Protein AF-A0A5C9AGZ8-F1 (afdb_monomer_lite)

Radius of gyration: 15.21 Å; chains: 1; bounding box: 39×29×31 Å

InterPro domains:
  IPR000774 Peptidyl-prolyl cis-trans isomerase, FKBP-type, N-terminal [PF01346] (11-72)
  IPR036944 Peptidyl-prolyl cis-trans isomerase, FKBP-type, N-terminal domain superfamily [G3DSA:1.10.287.460] (2-76)

Secondary structure (DSSP, 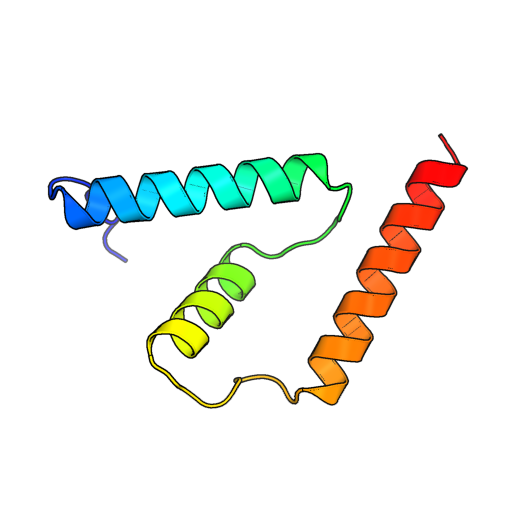8-state):
-PPPP--SHHHHHHHHHHHHHHHHHHHTT--S--HHHHHHHHHHHHTTPPPSS-HHHHHHHHHHHHHHHHHHHHT-

pLDDT: mean 90.74, std 9.52, range [44.28, 96.88]

Sequence (76 aa):
MTTPTFDTIEAQASYGIGLQVGQQLSESGLQGLLPEALVAGIADALEGKHPAVPVDVVHRALREIHERADAVRRQR

Organism: Escherichia coli (NCBI:txid562)

Structure (mmCIF, N/CA/C/O backbone):
data_AF-A0A5C9AGZ8-F1
#
_entry.id   AF-A0A5C9AGZ8-F1
#
loop_
_atom_site.group_PDB
_atom_site.id
_atom_site.type_symbol
_atom_site.label_atom_id
_atom_site.label_alt_id
_atom_site.label_comp_id
_atom_site.label_asym_id
_atom_site.label_entity_id
_atom_site.label_seq_id
_atom_site.pdbx_PDB_ins_code
_atom_site.Cartn_x
_atom_site.Cartn_y
_atom_site.Cartn_z
_atom_site.occupancy
_atom_site.B_iso_or_equiv
_atom_site.auth_seq_id
_atom_site.auth_comp_id
_atom_site.auth_asym_id
_atom_site.auth_atom_id
_atom_site.pdbx_PDB_model_num
ATOM 1 N N . MET A 1 1 ? -16.260 15.735 -4.107 1.00 44.28 1 MET A N 1
ATOM 2 C CA . MET A 1 1 ? -16.026 14.664 -3.118 1.00 44.28 1 MET A CA 1
ATOM 3 C C . MET A 1 1 ? -15.676 15.336 -1.804 1.00 44.28 1 MET A C 1
ATOM 5 O O . MET A 1 1 ? -14.915 16.294 -1.840 1.00 44.28 1 MET A O 1
ATOM 9 N N . THR A 1 2 ? -16.285 14.936 -0.692 1.00 50.53 2 THR A N 1
ATOM 10 C CA . THR A 1 2 ? -15.966 15.467 0.640 1.00 50.53 2 THR A CA 1
ATOM 11 C C . THR A 1 2 ? -14.594 14.962 1.069 1.00 50.53 2 THR A C 1
ATOM 13 O O . THR A 1 2 ? -14.336 13.762 1.012 1.00 50.53 2 THR A O 1
ATOM 16 N N . THR A 1 3 ? -13.708 15.871 1.474 1.00 62.62 3 THR A N 1
ATOM 17 C CA . THR A 1 3 ? -12.453 15.502 2.133 1.00 62.62 3 THR A CA 1
ATOM 18 C C . THR A 1 3 ? -12.799 14.724 3.405 1.00 62.62 3 THR A C 1
ATOM 20 O O . THR A 1 3 ? -13.601 15.230 4.194 1.00 62.62 3 THR A O 1
ATOM 23 N N . PRO A 1 4 ? -12.267 13.508 3.610 1.00 71.62 4 PRO A N 1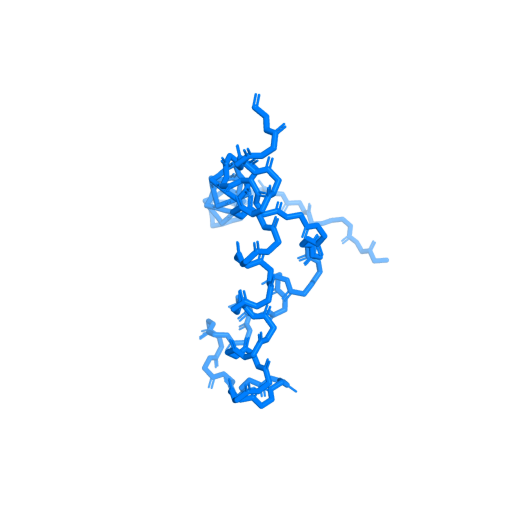
ATOM 24 C CA . PRO A 1 4 ? -12.513 12.771 4.842 1.00 71.62 4 PRO A CA 1
ATOM 25 C C . PRO A 1 4 ? -11.962 13.566 6.032 1.00 71.62 4 PRO A C 1
ATOM 27 O O . PRO A 1 4 ? -10.843 14.076 5.970 1.00 71.62 4 PRO A O 1
ATOM 30 N N . THR A 1 5 ? -12.752 13.689 7.100 1.00 77.94 5 THR A N 1
ATOM 31 C CA . THR A 1 5 ? -12.270 14.215 8.379 1.00 77.94 5 THR A CA 1
ATOM 32 C C . THR A 1 5 ? -11.807 13.053 9.257 1.00 77.94 5 THR A C 1
ATOM 34 O O . THR A 1 5 ? -12.400 11.973 9.251 1.00 77.94 5 THR A O 1
ATOM 37 N N . PHE A 1 6 ? -10.708 13.244 9.986 1.00 90.06 6 PHE A N 1
ATOM 38 C CA . PHE A 1 6 ? -10.094 12.217 10.837 1.00 90.06 6 PHE A CA 1
ATOM 39 C C . PHE A 1 6 ? -10.443 12.471 12.309 1.00 90.06 6 PHE A C 1
ATOM 41 O O . PHE A 1 6 ? -9.569 12.558 13.172 1.00 90.06 6 PHE A O 1
ATOM 48 N N . ASP A 1 7 ? -11.736 12.649 12.579 1.00 93.50 7 ASP A N 1
ATOM 49 C CA . ASP A 1 7 ? -12.225 13.123 13.882 1.00 93.50 7 ASP A CA 1
ATOM 50 C C . ASP A 1 7 ? -12.568 11.982 14.852 1.00 93.50 7 ASP A C 1
ATOM 52 O O . ASP A 1 7 ? -12.757 12.216 16.044 1.00 93.50 7 ASP A O 1
ATOM 56 N N . THR A 1 8 ? -12.644 10.742 14.361 1.00 95.25 8 THR A N 1
ATOM 57 C CA . THR A 1 8 ? -12.852 9.549 15.193 1.00 95.25 8 THR A CA 1
ATOM 58 C C . THR A 1 8 ? -11.544 8.806 15.428 1.00 95.25 8 THR A C 1
ATOM 60 O O . THR A 1 8 ? -10.612 8.883 14.624 1.00 95.25 8 THR A O 1
ATOM 63 N N . ILE A 1 9 ? -11.482 8.038 16.518 1.00 96.38 9 ILE A N 1
ATOM 64 C CA . ILE A 1 9 ? -10.320 7.200 16.841 1.00 96.38 9 ILE A CA 1
ATOM 65 C C . ILE A 1 9 ? -10.050 6.199 15.713 1.00 96.38 9 ILE A C 1
ATOM 67 O O . ILE A 1 9 ? -8.906 6.013 15.306 1.00 96.38 9 ILE A O 1
ATOM 71 N N . GLU A 1 10 ? -11.101 5.603 15.155 1.00 94.75 10 GLU A N 1
ATOM 72 C CA . GLU A 1 10 ? -11.013 4.661 14.042 1.00 94.75 10 GLU A CA 1
ATOM 73 C C . GLU A 1 10 ? -10.437 5.327 12.787 1.00 94.75 10 GLU A C 1
ATOM 75 O O . GLU A 1 10 ? -9.578 4.747 12.117 1.00 94.75 10 GLU A O 1
ATOM 80 N N . ALA A 1 11 ? -10.859 6.559 12.482 1.00 93.75 11 ALA A N 1
ATOM 81 C CA . ALA A 1 11 ? -10.350 7.309 11.339 1.00 93.75 11 ALA A CA 1
ATOM 82 C C . ALA A 1 11 ? -8.875 7.697 11.526 1.00 93.75 11 ALA A C 1
ATOM 84 O O . ALA A 1 11 ? -8.083 7.562 10.594 1.00 93.75 11 ALA A O 1
ATOM 85 N N . GLN A 1 12 ? -8.482 8.111 12.734 1.00 95.56 12 GLN A N 1
ATOM 86 C CA . GLN A 1 12 ? -7.094 8.446 13.069 1.00 95.56 12 GLN A CA 1
ATOM 87 C C . GLN A 1 12 ? -6.176 7.223 13.007 1.00 95.56 12 GLN A C 1
ATOM 89 O O . GLN A 1 12 ? -5.101 7.294 12.413 1.00 95.56 12 GLN A O 1
ATOM 94 N N . ALA A 1 13 ? -6.605 6.091 13.570 1.00 95.94 13 ALA A N 1
ATOM 95 C CA . ALA A 1 13 ? -5.851 4.842 13.517 1.00 95.94 13 ALA A CA 1
ATOM 96 C C . ALA A 1 13 ? -5.672 4.360 12.069 1.00 95.94 13 ALA A C 1
ATOM 98 O O . ALA A 1 13 ? -4.558 4.036 11.657 1.00 95.94 13 ALA A O 1
ATOM 99 N N . SER A 1 14 ? -6.745 4.388 11.272 1.00 94.38 14 SER A N 1
ATOM 100 C CA . SER A 1 14 ? -6.707 4.005 9.854 1.00 94.38 14 SER A CA 1
ATOM 101 C C . SER A 1 14 ? -5.776 4.912 9.047 1.00 94.38 14 SER A C 1
ATOM 103 O O . SER A 1 14 ? -4.968 4.426 8.255 1.00 94.38 14 SER A O 1
ATOM 105 N N . TYR A 1 15 ? -5.835 6.226 9.287 1.00 94.12 15 TYR A N 1
ATOM 106 C CA . TYR A 1 15 ? -4.923 7.193 8.680 1.00 94.12 15 TYR A CA 1
ATOM 107 C C . TYR A 1 15 ? -3.463 6.930 9.069 1.00 94.12 15 TYR A C 1
ATOM 109 O O . TYR A 1 15 ? -2.590 6.930 8.204 1.00 94.12 15 TYR A O 1
ATOM 117 N N . GLY A 1 16 ? -3.194 6.650 10.348 1.00 95.44 16 GLY A N 1
ATOM 118 C CA . GLY A 1 16 ? -1.856 6.314 10.840 1.00 95.44 16 GLY A CA 1
ATOM 119 C C . GLY A 1 16 ? -1.274 5.062 10.178 1.00 95.44 16 GLY A C 1
ATOM 120 O O . GLY A 1 16 ? -0.123 5.080 9.744 1.00 95.44 16 GLY A O 1
ATOM 121 N N . ILE A 1 17 ? -2.080 4.007 10.020 1.00 94.88 17 ILE A N 1
ATOM 122 C CA . ILE A 1 17 ? -1.681 2.787 9.298 1.00 94.88 17 ILE A CA 1
ATOM 123 C C . ILE A 1 17 ? -1.374 3.114 7.833 1.00 94.88 17 ILE A C 1
ATOM 125 O O . ILE A 1 17 ? -0.323 2.725 7.322 1.00 94.88 17 ILE A O 1
ATOM 129 N N . GLY A 1 18 ? -2.253 3.865 7.162 1.00 93.94 18 GLY A N 1
ATOM 130 C CA . GLY A 1 18 ? -2.038 4.289 5.778 1.00 93.94 18 GLY A CA 1
ATOM 131 C C . GLY A 1 18 ? -0.754 5.105 5.604 1.00 93.94 18 GLY A C 1
ATOM 132 O O . GLY A 1 18 ? 0.004 4.869 4.664 1.00 93.94 18 GLY A O 1
ATOM 133 N N . LEU A 1 19 ? -0.462 6.010 6.543 1.00 95.44 19 LEU A N 1
ATOM 134 C CA . LEU A 1 19 ? 0.763 6.807 6.552 1.00 95.44 19 LEU A CA 1
ATOM 135 C C . LEU A 1 19 ? 2.008 5.926 6.715 1.00 95.44 19 LEU A C 1
ATOM 137 O O . LEU A 1 19 ? 2.976 6.102 5.976 1.00 95.44 19 LEU A O 1
ATOM 141 N N . GLN A 1 20 ? 1.975 4.960 7.636 1.00 95.62 20 GLN A N 1
ATOM 142 C CA . GLN A 1 20 ? 3.081 4.024 7.849 1.00 95.62 20 GLN A CA 1
ATOM 143 C C . GLN A 1 20 ? 3.347 3.168 6.603 1.00 95.62 20 GLN A C 1
ATOM 145 O O . GLN A 1 20 ? 4.498 3.025 6.189 1.00 95.62 20 GLN A O 1
ATOM 150 N N . VAL A 1 21 ? 2.297 2.635 5.972 1.00 95.12 21 VAL A N 1
ATOM 151 C CA . VAL A 1 21 ? 2.422 1.879 4.715 1.00 95.12 21 VAL A CA 1
ATOM 152 C C . VAL A 1 21 ? 2.990 2.770 3.608 1.00 95.12 21 VAL A C 1
ATOM 154 O O . VAL A 1 21 ? 3.910 2.364 2.903 1.00 95.12 21 VAL A O 1
ATOM 157 N N . GLY A 1 22 ? 2.501 4.007 3.480 1.00 93.94 22 GLY A N 1
ATOM 158 C CA . GLY A 1 22 ? 3.004 4.969 2.499 1.00 93.94 22 GLY A CA 1
ATOM 159 C C . GLY A 1 22 ? 4.493 5.287 2.677 1.00 93.94 22 GLY A C 1
ATOM 160 O O . GLY A 1 22 ? 5.229 5.324 1.692 1.00 93.94 22 GLY A O 1
ATOM 161 N N . GLN A 1 23 ? 4.957 5.447 3.921 1.00 94.94 23 GLN A N 1
ATOM 162 C CA . GLN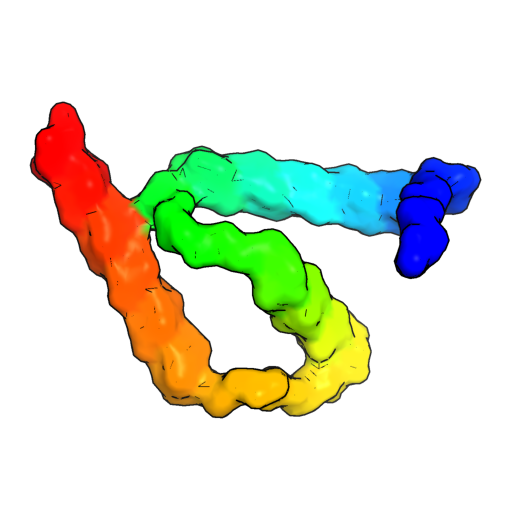 A 1 23 ? 6.378 5.651 4.232 1.00 94.94 23 GLN A CA 1
ATOM 163 C C . GLN A 1 23 ? 7.224 4.444 3.813 1.00 94.94 23 GLN A C 1
ATOM 165 O O . GLN A 1 23 ? 8.185 4.614 3.064 1.00 94.94 23 GLN A O 1
ATOM 170 N N . GLN A 1 24 ? 6.816 3.225 4.179 1.00 94.31 24 GLN A N 1
ATOM 171 C CA . GLN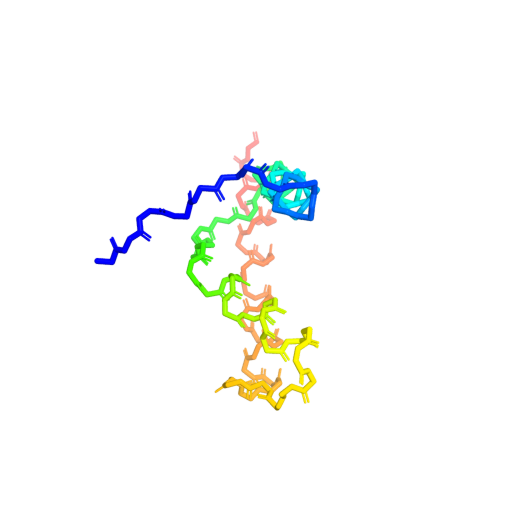 A 1 24 ? 7.511 1.998 3.766 1.00 94.31 24 GLN A CA 1
ATOM 172 C C . GLN A 1 24 ? 7.592 1.862 2.239 1.00 94.31 24 GLN A C 1
ATOM 174 O O . GLN A 1 24 ? 8.638 1.509 1.693 1.00 94.31 24 GLN A O 1
ATOM 179 N N . LEU A 1 25 ? 6.508 2.183 1.526 1.00 93.00 25 LEU A N 1
ATOM 180 C CA . LEU A 1 25 ? 6.499 2.173 0.063 1.00 93.00 25 LEU A CA 1
ATOM 181 C C . LEU A 1 25 ? 7.442 3.232 -0.519 1.00 93.00 25 LEU A C 1
ATOM 183 O O . LEU A 1 25 ? 8.141 2.942 -1.487 1.00 93.00 25 LEU A O 1
ATOM 187 N N . SER A 1 26 ? 7.520 4.420 0.081 1.00 90.56 26 SER A N 1
ATOM 188 C CA . SER A 1 26 ? 8.445 5.472 -0.362 1.00 90.56 26 SER A CA 1
ATOM 189 C C . SER A 1 26 ? 9.919 5.071 -0.209 1.00 90.56 26 SER A C 1
ATOM 191 O O . SER A 1 26 ? 10.744 5.399 -1.061 1.00 90.56 26 SER A O 1
ATOM 193 N N . GLU A 1 27 ? 10.237 4.291 0.825 1.00 92.38 27 GLU A N 1
ATOM 194 C CA . GLU A 1 27 ? 11.587 3.799 1.117 1.00 92.38 27 GLU A CA 1
ATOM 195 C C . GLU A 1 27 ? 11.957 2.544 0.310 1.00 92.38 27 GLU A C 1
ATOM 197 O O . GLU A 1 27 ? 13.135 2.247 0.119 1.00 92.38 27 GLU A O 1
ATOM 202 N N . SER A 1 28 ? 10.965 1.821 -0.220 1.00 89.62 28 SER A N 1
ATOM 203 C CA . SER A 1 28 ? 11.169 0.574 -0.974 1.00 89.62 28 SER A CA 1
ATOM 204 C C . SER A 1 28 ? 11.915 0.749 -2.310 1.00 89.62 28 SER A C 1
ATOM 206 O O . SER A 1 28 ? 12.424 -0.219 -2.882 1.00 89.62 28 SER A O 1
ATOM 208 N N . GLY A 1 29 ? 11.961 1.977 -2.840 1.00 88.44 29 GLY A N 1
ATOM 209 C CA . GLY A 1 29 ? 12.513 2.283 -4.163 1.00 88.44 29 GLY A CA 1
ATOM 210 C C . GLY A 1 29 ? 11.607 1.892 -5.338 1.00 88.44 29 GLY A C 1
ATOM 211 O O . GLY A 1 29 ? 12.016 2.050 -6.491 1.00 88.44 29 GLY A O 1
ATOM 212 N N . LEU A 1 30 ? 10.388 1.405 -5.069 1.00 91.81 30 LEU A N 1
ATOM 213 C CA . LEU A 1 30 ? 9.354 1.213 -6.086 1.00 91.81 30 LEU A CA 1
ATOM 214 C C . LEU A 1 30 ? 8.937 2.573 -6.663 1.00 91.81 30 LEU A C 1
ATOM 216 O O . LEU A 1 30 ? 8.776 3.555 -5.941 1.00 91.81 30 LEU A O 1
ATOM 220 N N . GLN A 1 31 ? 8.750 2.633 -7.979 1.00 88.88 31 GLN A N 1
ATOM 221 C CA . GLN A 1 31 ? 8.394 3.858 -8.697 1.00 88.88 31 GLN A CA 1
ATOM 222 C C . GLN A 1 31 ? 7.103 3.660 -9.484 1.00 88.88 31 GLN A C 1
ATOM 224 O O . GLN A 1 31 ? 6.807 2.555 -9.938 1.00 88.88 31 GLN A O 1
ATOM 229 N N . GLY A 1 32 ? 6.350 4.745 -9.672 1.00 89.88 32 GLY A N 1
ATOM 230 C CA . GLY A 1 32 ? 5.101 4.719 -10.437 1.00 89.88 32 GLY A CA 1
ATOM 231 C C . GLY A 1 32 ? 3.945 4.013 -9.725 1.00 89.88 32 GLY A C 1
ATOM 232 O O . GLY A 1 32 ? 2.996 3.596 -10.385 1.00 89.88 32 GLY A O 1
ATOM 233 N N . LEU A 1 33 ? 4.014 3.867 -8.398 1.00 92.94 33 LEU A N 1
ATOM 234 C CA . LEU A 1 33 ? 2.874 3.418 -7.602 1.00 92.94 33 LEU A CA 1
ATOM 235 C C . LEU A 1 33 ? 1.752 4.460 -7.677 1.00 92.94 33 LEU A C 1
ATOM 237 O O . LEU A 1 33 ? 2.006 5.658 -7.562 1.00 92.94 33 LEU A O 1
ATOM 241 N N . LEU A 1 34 ? 0.519 3.990 -7.855 1.00 94.31 34 LEU A N 1
ATOM 242 C CA . LEU A 1 34 ? -0.675 4.829 -7.930 1.00 94.31 34 LEU A CA 1
ATOM 243 C C . LEU A 1 34 ? -1.426 4.743 -6.590 1.00 94.31 34 LEU A C 1
ATOM 245 O O . LEU A 1 34 ? -1.942 3.664 -6.274 1.00 94.31 34 LEU A O 1
ATOM 249 N N . PRO A 1 35 ? -1.491 5.827 -5.791 1.00 91.88 35 PRO A N 1
ATOM 250 C CA . PRO A 1 35 ? -2.164 5.818 -4.491 1.00 91.88 35 PRO A CA 1
ATOM 251 C C . PRO A 1 35 ? -3.619 5.354 -4.566 1.00 91.88 35 PRO A C 1
ATOM 253 O O . PRO A 1 35 ? -4.067 4.576 -3.729 1.00 91.88 35 PRO A O 1
ATOM 256 N N . GLU A 1 36 ? -4.348 5.761 -5.601 1.00 93.38 36 GLU A N 1
ATOM 257 C CA . GLU A 1 36 ? -5.758 5.420 -5.788 1.00 93.38 36 GLU A CA 1
ATOM 258 C C . GLU A 1 36 ? -5.943 3.914 -6.024 1.00 93.38 36 GLU A C 1
ATOM 260 O O . GLU A 1 36 ? -6.890 3.318 -5.513 1.00 93.38 36 GLU A O 1
ATOM 265 N N . ALA A 1 37 ? -5.010 3.276 -6.742 1.00 95.25 37 ALA A N 1
ATOM 266 C CA . ALA A 1 37 ? -5.028 1.831 -6.971 1.00 95.25 37 ALA A CA 1
ATOM 267 C C . ALA A 1 37 ? -4.653 1.041 -5.707 1.00 95.25 37 ALA A C 1
ATOM 269 O O . ALA A 1 37 ? -5.232 -0.014 -5.452 1.00 95.25 37 ALA A O 1
ATOM 270 N N . LEU A 1 38 ? -3.720 1.558 -4.897 1.00 93.81 38 LEU A N 1
ATOM 271 C CA . LEU A 1 38 ? -3.384 0.976 -3.594 1.00 93.81 38 LEU A CA 1
ATOM 272 C C . LEU A 1 38 ? -4.592 1.012 -2.654 1.00 93.81 38 LEU A C 1
ATOM 274 O O . LEU A 1 38 ? -4.935 -0.011 -2.066 1.00 93.81 38 LEU A O 1
ATOM 278 N N . VAL A 1 39 ? -5.266 2.161 -2.557 1.00 93.81 39 VAL A N 1
ATOM 279 C CA . VAL A 1 39 ? -6.478 2.312 -1.740 1.00 93.81 39 VAL A CA 1
ATOM 280 C C . VAL A 1 39 ? -7.582 1.370 -2.220 1.00 93.81 39 VAL A C 1
ATOM 282 O O . VAL A 1 39 ? -8.190 0.698 -1.392 1.00 93.81 39 VAL A O 1
ATOM 285 N N . ALA A 1 40 ? -7.804 1.262 -3.535 1.00 95.25 40 ALA A N 1
ATOM 286 C CA . ALA A 1 40 ? -8.788 0.334 -4.090 1.00 95.25 40 ALA A CA 1
ATOM 287 C C . ALA A 1 40 ? -8.473 -1.133 -3.740 1.00 95.25 40 ALA A C 1
ATOM 289 O O . ALA A 1 40 ? -9.353 -1.850 -3.273 1.00 95.25 40 ALA A O 1
ATOM 290 N N . GLY A 1 41 ? -7.215 -1.565 -3.889 1.00 94.94 41 GLY A N 1
ATOM 291 C CA . GLY A 1 41 ? -6.803 -2.928 -3.543 1.00 94.94 41 GLY A CA 1
ATOM 292 C C . GLY A 1 41 ? -6.917 -3.241 -2.046 1.00 94.94 41 GLY A C 1
ATOM 293 O O . GLY A 1 41 ? -7.343 -4.335 -1.680 1.00 94.94 41 GLY A O 1
ATOM 294 N N . ILE A 1 42 ? -6.580 -2.281 -1.176 1.00 94.56 42 ILE A N 1
ATOM 295 C CA . ILE A 1 42 ? -6.755 -2.413 0.279 1.00 94.56 42 ILE A CA 1
ATOM 296 C C . ILE A 1 42 ? -8.244 -2.523 0.629 1.00 94.56 42 ILE A C 1
ATOM 298 O O . ILE A 1 42 ? -8.617 -3.396 1.408 1.00 94.56 42 ILE A O 1
ATOM 302 N N . ALA A 1 43 ? -9.093 -1.675 0.042 1.00 94.94 43 ALA A N 1
ATOM 303 C CA . ALA A 1 43 ? -10.535 -1.709 0.272 1.00 94.94 43 ALA A CA 1
ATOM 304 C C . ALA A 1 43 ? -11.148 -3.048 -0.166 1.00 94.94 43 ALA A C 1
ATOM 306 O O . ALA A 1 43 ? -11.846 -3.683 0.622 1.00 94.94 43 ALA A O 1
ATOM 307 N N . ASP A 1 44 ? -10.822 -3.526 -1.372 1.00 96.25 44 ASP A N 1
ATOM 308 C CA . ASP A 1 44 ? -11.299 -4.821 -1.865 1.00 96.25 44 ASP A CA 1
ATOM 309 C C . ASP A 1 44 ? -10.882 -5.973 -0.937 1.00 96.25 44 ASP A C 1
ATOM 311 O O . ASP A 1 44 ? -11.701 -6.837 -0.620 1.00 96.25 44 ASP A O 1
ATOM 315 N N . ALA A 1 45 ? -9.638 -5.967 -0.447 1.00 94.88 45 ALA A N 1
ATOM 316 C CA . ALA A 1 45 ? -9.143 -6.985 0.476 1.00 94.88 45 ALA A CA 1
ATOM 317 C C . ALA A 1 45 ? -9.860 -6.955 1.837 1.00 94.88 45 ALA A C 1
ATOM 319 O O . ALA A 1 45 ? -10.232 -8.009 2.353 1.00 94.88 45 ALA A O 1
ATOM 320 N N . LEU A 1 46 ? -10.078 -5.766 2.412 1.00 94.50 46 LEU A N 1
ATOM 321 C CA . LEU A 1 46 ? -10.776 -5.599 3.693 1.00 94.50 46 LEU A CA 1
ATOM 322 C C . LEU A 1 46 ? -12.255 -5.990 3.608 1.00 94.50 46 LEU A C 1
ATOM 324 O O . LEU A 1 46 ? -12.810 -6.519 4.569 1.00 94.50 46 LEU A O 1
ATOM 328 N N . GLU A 1 47 ? -12.885 -5.761 2.459 1.00 96.62 47 GLU A N 1
ATOM 329 C CA . GLU A 1 47 ? -14.280 -6.129 2.206 1.00 96.62 47 GLU A CA 1
ATOM 330 C C . GLU A 1 47 ? -14.447 -7.589 1.746 1.00 96.62 47 GLU A C 1
ATOM 332 O O . GLU A 1 47 ? -15.573 -8.052 1.560 1.00 96.62 47 GLU A O 1
ATOM 337 N N . GLY A 1 48 ? -13.348 -8.330 1.551 1.00 96.19 48 GLY A N 1
ATOM 338 C CA . GLY A 1 48 ? -13.377 -9.710 1.057 1.00 96.19 48 GLY A CA 1
ATOM 339 C C . GLY A 1 48 ? -13.881 -9.830 -0.386 1.00 96.19 48 GLY A C 1
ATOM 340 O O . GLY A 1 48 ? -14.425 -10.867 -0.776 1.00 96.19 48 GLY A O 1
ATOM 341 N N . LYS A 1 49 ? -13.738 -8.767 -1.184 1.00 95.75 49 LYS A N 1
ATOM 342 C CA . LYS A 1 49 ? -14.119 -8.748 -2.596 1.00 95.75 49 LYS A CA 1
ATOM 343 C C . LYS A 1 49 ? -13.135 -9.552 -3.436 1.00 95.75 49 LYS A C 1
ATOM 345 O O . LYS A 1 49 ? -11.958 -9.705 -3.111 1.00 95.75 49 LYS A O 1
ATOM 350 N N . HIS A 1 50 ? -13.629 -10.035 -4.571 1.00 91.50 50 HIS A N 1
ATOM 351 C CA . HIS A 1 50 ? -12.741 -10.568 -5.594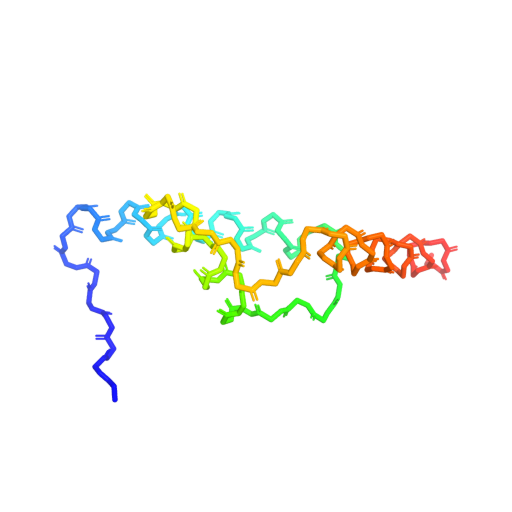 1.00 91.50 50 HIS A CA 1
ATOM 352 C C . HIS A 1 50 ? -11.892 -9.424 -6.162 1.00 91.50 50 HIS A C 1
ATOM 354 O O . HIS A 1 50 ? -12.446 -8.351 -6.409 1.00 91.50 50 HIS A O 1
ATOM 360 N N . PRO A 1 51 ? -10.587 -9.641 -6.402 1.00 92.88 51 PRO A N 1
ATOM 361 C CA . PRO A 1 51 ? -9.730 -8.620 -6.983 1.00 92.88 51 PRO A CA 1
ATOM 362 C C . PRO A 1 51 ? -10.309 -8.076 -8.290 1.00 92.88 51 PRO A C 1
ATOM 364 O O . PRO A 1 51 ? -10.641 -8.847 -9.194 1.00 92.88 51 PRO A O 1
ATOM 367 N N . ALA A 1 52 ? -10.368 -6.749 -8.420 1.00 93.38 52 ALA A N 1
ATOM 368 C CA . ALA A 1 52 ? -10.784 -6.095 -9.662 1.00 93.38 52 ALA A CA 1
ATOM 369 C C . ALA A 1 52 ? -9.855 -6.414 -10.852 1.00 93.38 52 ALA A C 1
ATOM 371 O O . ALA A 1 52 ? -10.244 -6.278 -12.012 1.00 93.38 52 ALA A O 1
ATOM 372 N N . VAL A 1 53 ? -8.623 -6.845 -10.566 1.00 94.12 53 VAL A N 1
ATOM 373 C CA . VAL A 1 53 ? -7.611 -7.236 -11.549 1.00 94.12 53 VAL A CA 1
ATOM 374 C C . VAL A 1 53 ? -7.294 -8.725 -11.374 1.00 94.12 53 VAL A C 1
ATOM 376 O O . VAL A 1 53 ? -7.043 -9.151 -10.244 1.00 94.12 53 VAL A O 1
ATOM 379 N N . PRO A 1 54 ? -7.246 -9.526 -12.457 1.00 95.75 54 PRO A N 1
ATOM 380 C CA . PRO A 1 54 ? -6.859 -10.931 -12.380 1.00 95.75 54 PRO A CA 1
ATOM 381 C C . PRO A 1 54 ? -5.509 -11.138 -11.681 1.00 95.75 54 PRO A C 1
ATOM 383 O O . PRO A 1 54 ? -4.556 -10.383 -11.885 1.00 95.75 54 PRO A O 1
ATOM 386 N N . VAL A 1 55 ? -5.415 -12.187 -10.863 1.00 91.75 55 VAL A N 1
ATOM 387 C CA . VAL A 1 55 ? -4.244 -12.456 -10.007 1.00 91.75 55 VAL A CA 1
ATOM 388 C C . VAL A 1 55 ? -2.951 -12.608 -10.816 1.00 91.75 55 VAL A C 1
ATOM 390 O O . VAL A 1 55 ? -1.890 -12.142 -10.404 1.00 91.75 55 VAL A O 1
ATOM 393 N N . ASP A 1 56 ? -3.016 -13.229 -11.992 1.00 96.12 56 ASP A N 1
ATOM 394 C CA . ASP A 1 56 ? -1.870 -13.391 -12.887 1.00 96.12 56 ASP A CA 1
ATOM 395 C C . ASP A 1 56 ? -1.361 -12.047 -13.438 1.00 96.12 56 ASP A C 1
ATOM 397 O O . ASP A 1 56 ? -0.145 -11.843 -13.544 1.00 96.12 56 ASP A O 1
ATOM 401 N N . VAL A 1 57 ? -2.274 -11.111 -13.721 1.00 96.88 57 VAL A N 1
ATOM 402 C CA . VAL A 1 57 ? -1.955 -9.740 -14.139 1.00 96.88 57 VAL A CA 1
ATOM 403 C C . VAL A 1 57 ? -1.300 -8.973 -12.992 1.00 96.88 57 VAL A C 1
ATOM 405 O O . VAL A 1 57 ? -0.251 -8.361 -13.202 1.00 96.88 57 VAL A O 1
ATOM 408 N N . VAL A 1 58 ? -1.841 -9.071 -11.771 1.00 94.88 58 VAL A N 1
ATOM 409 C CA . VAL A 1 58 ? -1.245 -8.462 -10.567 1.00 94.88 58 VAL A CA 1
ATOM 410 C C . VAL A 1 58 ? 0.179 -8.976 -10.349 1.00 94.88 58 VAL A C 1
ATOM 412 O O . VAL A 1 58 ? 1.114 -8.187 -10.218 1.00 94.88 58 VAL A O 1
ATOM 415 N N . HIS A 1 59 ? 0.382 -10.295 -10.379 1.00 94.25 59 HIS A N 1
ATOM 416 C CA . HIS A 1 59 ? 1.707 -10.888 -10.195 1.00 94.25 59 HIS A CA 1
ATOM 417 C C . HIS A 1 59 ? 2.705 -10.467 -11.276 1.00 94.25 59 HIS A C 1
ATOM 419 O O . HIS A 1 59 ? 3.880 -10.255 -10.973 1.00 94.25 59 HIS A O 1
ATOM 425 N N . ARG A 1 60 ? 2.267 -10.350 -12.535 1.00 96.88 60 ARG A N 1
ATOM 426 C CA . ARG A 1 60 ? 3.124 -9.860 -13.622 1.00 96.88 60 ARG A CA 1
ATOM 427 C C . ARG A 1 60 ? 3.543 -8.411 -13.380 1.00 96.88 60 ARG A C 1
ATOM 429 O O . ARG A 1 60 ? 4.736 -8.129 -13.442 1.00 96.88 60 ARG A O 1
ATOM 436 N N . ALA A 1 61 ? 2.591 -7.534 -13.067 1.00 95.94 61 ALA A N 1
ATOM 437 C CA . ALA A 1 61 ? 2.858 -6.120 -12.819 1.00 95.94 61 ALA A CA 1
ATOM 438 C C . ALA A 1 61 ? 3.808 -5.921 -11.628 1.00 95.94 61 ALA A C 1
ATOM 440 O O . ALA A 1 61 ? 4.773 -5.165 -11.726 1.00 95.94 61 ALA A O 1
ATOM 441 N N . LEU A 1 62 ? 3.591 -6.653 -10.530 1.00 93.56 62 LEU A N 1
ATOM 442 C CA . LEU A 1 62 ? 4.469 -6.593 -9.363 1.00 93.56 62 LEU A CA 1
ATOM 443 C C . LEU A 1 62 ? 5.898 -7.022 -9.700 1.00 93.56 62 LEU A C 1
ATOM 445 O O . LEU A 1 62 ? 6.832 -6.340 -9.291 1.00 93.56 62 LEU A O 1
ATOM 449 N N . ARG A 1 63 ? 6.098 -8.115 -10.450 1.00 94.94 63 ARG A N 1
ATOM 450 C CA . ARG A 1 63 ? 7.451 -8.527 -10.870 1.00 94.94 63 ARG A CA 1
ATOM 451 C C . ARG A 1 63 ? 8.151 -7.430 -11.663 1.00 94.94 63 ARG A C 1
ATOM 453 O O . ARG A 1 63 ? 9.278 -7.076 -11.342 1.00 94.94 63 ARG A O 1
ATOM 460 N N . GLU A 1 64 ? 7.459 -6.848 -12.634 1.00 95.56 64 GLU A N 1
ATOM 461 C CA . GLU A 1 64 ? 8.028 -5.811 -13.491 1.00 95.56 64 GLU A CA 1
ATOM 462 C C . GLU A 1 64 ? 8.409 -4.539 -12.711 1.00 95.56 64 GLU A C 1
ATOM 464 O O . GLU A 1 64 ? 9.476 -3.970 -12.941 1.00 95.56 64 GLU A O 1
ATOM 469 N N . ILE A 1 65 ? 7.588 -4.101 -11.748 1.00 94.12 65 ILE A N 1
ATOM 470 C CA . ILE A 1 65 ?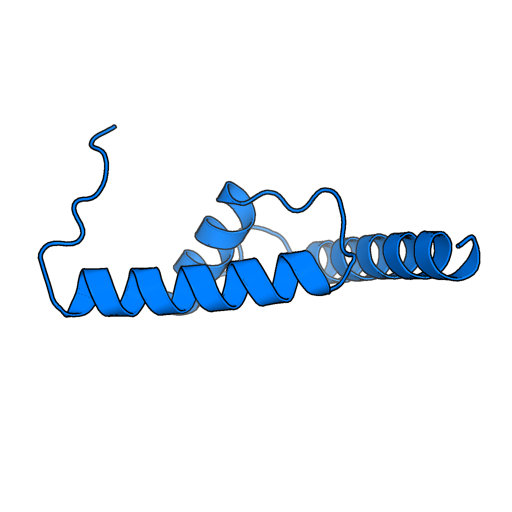 7.931 -2.948 -10.897 1.00 94.12 65 ILE A CA 1
ATOM 471 C C . ILE A 1 65 ? 9.152 -3.259 -10.017 1.00 94.12 65 ILE A C 1
ATOM 473 O O . ILE A 1 65 ? 10.042 -2.411 -9.904 1.00 94.12 65 ILE A O 1
ATOM 477 N N . HIS A 1 66 ? 9.238 -4.459 -9.434 1.00 92.81 66 HIS A N 1
ATOM 478 C CA . HIS A 1 66 ? 10.404 -4.856 -8.636 1.00 92.81 66 HIS A CA 1
ATOM 479 C C . HIS A 1 66 ? 11.687 -4.896 -9.476 1.00 92.81 66 HIS A C 1
ATOM 481 O O . HIS A 1 66 ? 12.697 -4.323 -9.072 1.00 92.81 66 HIS A O 1
ATOM 487 N N . GLU A 1 67 ? 11.639 -5.490 -10.671 1.00 94.06 67 GLU A N 1
ATOM 488 C CA . GLU A 1 67 ? 12.785 -5.548 -11.586 1.00 94.06 67 GLU A CA 1
ATOM 489 C C . GLU A 1 67 ? 13.280 -4.148 -11.978 1.00 94.06 67 GLU A C 1
ATOM 491 O O . GLU A 1 67 ? 14.488 -3.893 -11.994 1.00 94.06 67 GLU A O 1
ATOM 496 N N . ARG A 1 68 ? 12.358 -3.211 -12.239 1.00 92.25 68 ARG A N 1
ATOM 497 C CA . ARG A 1 68 ? 12.692 -1.804 -12.512 1.00 92.25 68 ARG A CA 1
ATOM 498 C C . ARG A 1 68 ? 13.357 -1.137 -11.307 1.00 92.25 68 ARG A C 1
ATOM 500 O O . ARG A 1 68 ? 14.367 -0.454 -11.476 1.00 92.25 68 ARG A O 1
ATOM 507 N N . ALA A 1 69 ? 12.839 -1.353 -10.098 1.00 90.50 69 ALA A N 1
ATOM 508 C CA . ALA A 1 69 ? 13.430 -0.816 -8.872 1.00 90.50 69 ALA A CA 1
ATOM 509 C C . ALA A 1 69 ? 14.848 -1.370 -8.622 1.00 90.50 69 ALA A C 1
ATOM 511 O O . ALA A 1 69 ? 15.766 -0.608 -8.310 1.00 90.50 69 ALA A O 1
ATOM 512 N N . ASP A 1 70 ? 15.058 -2.675 -8.828 1.00 90.25 70 ASP A N 1
ATOM 513 C CA . ASP A 1 70 ? 16.376 -3.318 -8.743 1.00 90.25 70 ASP A CA 1
ATOM 514 C C . ASP A 1 70 ? 17.354 -2.788 -9.799 1.00 90.25 70 ASP A C 1
ATOM 516 O O . ASP A 1 70 ? 18.544 -2.616 -9.523 1.00 90.25 70 ASP A O 1
ATOM 520 N N . ALA A 1 71 ? 16.884 -2.547 -11.025 1.00 89.25 71 ALA A N 1
ATOM 521 C CA . ALA A 1 71 ? 17.707 -1.988 -12.092 1.00 89.25 71 ALA A CA 1
ATOM 522 C C . ALA A 1 71 ? 18.182 -0.568 -11.752 1.00 89.25 71 ALA A C 1
ATOM 524 O O . ALA A 1 71 ? 19.363 -0.272 -11.921 1.00 89.25 71 ALA A O 1
ATOM 525 N N . VAL A 1 72 ? 17.299 0.279 -11.209 1.00 86.00 72 VAL A N 1
ATOM 526 C CA . VAL A 1 72 ? 17.661 1.630 -10.751 1.00 86.00 72 VAL A CA 1
ATOM 527 C C . VAL A 1 72 ? 18.661 1.568 -9.597 1.00 86.00 72 VAL A C 1
ATOM 529 O O . VAL A 1 72 ? 19.643 2.305 -9.620 1.00 86.00 72 VAL A O 1
ATOM 532 N N . ARG A 1 73 ? 18.458 0.675 -8.616 1.00 83.81 73 ARG A N 1
ATOM 533 C CA . ARG A 1 73 ? 19.393 0.496 -7.491 1.00 83.81 73 ARG A CA 1
ATOM 534 C C . ARG A 1 73 ? 20.786 0.061 -7.939 1.00 83.81 73 ARG A C 1
ATOM 536 O O . ARG A 1 73 ? 21.759 0.542 -7.383 1.00 83.81 73 ARG A O 1
ATOM 543 N N . ARG A 1 74 ? 20.893 -0.816 -8.942 1.00 82.56 74 ARG A N 1
ATOM 544 C CA . ARG A 1 74 ? 22.187 -1.282 -9.479 1.00 82.56 74 ARG A CA 1
ATOM 545 C C . ARG A 1 74 ? 22.940 -0.236 -10.303 1.00 82.56 74 ARG A C 1
ATOM 547 O O . ARG A 1 74 ? 24.132 -0.405 -10.524 1.00 82.56 74 ARG A O 1
ATOM 554 N N . GLN A 1 75 ? 22.249 0.784 -10.807 1.00 76.38 75 GLN A N 1
ATOM 555 C CA . GLN A 1 75 ? 22.845 1.872 -11.591 1.00 76.38 75 GLN A CA 1
ATOM 556 C C . GLN A 1 75 ? 23.257 3.080 -10.733 1.00 76.38 75 GLN A C 1
ATOM 558 O O . GLN A 1 75 ? 23.828 4.029 -11.270 1.00 76.38 75 GLN A O 1
ATOM 563 N N . ARG A 1 76 ? 22.934 3.066 -9.436 1.00 67.69 76 ARG A N 1
ATOM 564 C CA . ARG A 1 76 ? 23.314 4.085 -8.450 1.00 67.69 76 ARG A CA 1
ATOM 565 C C . ARG A 1 76 ? 24.588 3.675 -7.728 1.00 67.69 76 ARG A C 1
ATOM 567 O O . ARG A 1 76 ? 25.366 4.598 -7.414 1.00 67.69 76 ARG A O 1
#

Foldseek 3Di:
DDDDDQPDPVSVVVVVVVVVVVVVVVVLQQPDDDPVVVVVQVVCVVVVHDDPDDPVVVVVVVVVRNVVSVVVVVVD